Protein AF-A0A530QXJ9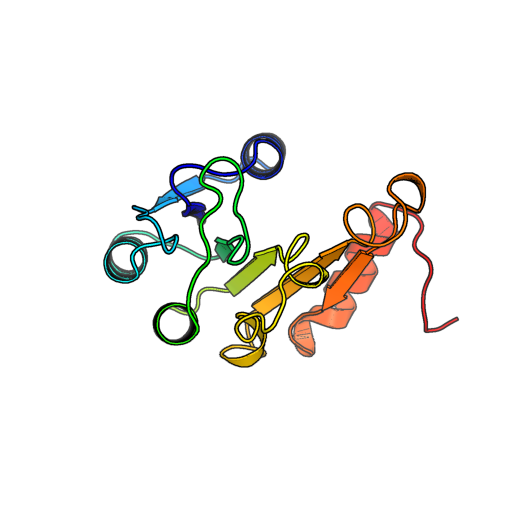-F1 (afdb_monomer_lite)

Radius of gyration: 15.23 Å; chains: 1; bounding box: 32×36×41 Å

Sequence (152 aa):
MVATEALVDTSITINASILKIRLRGLAIDQNGIIPESFEEACEHENIKVLCITPCYSAPTVSLMDEARRERIAEIARRHDVAIIEDDVFGPLIPKRPKPMWCFAPERTYYATSFTKCVMPSLRTGFLAGPIPAIPRLISRVRATGWSANIWT

pLDDT: mean 91.94, std 8.98, range [45.34, 98.75]

Structure (mmCIF, N/CA/C/O backbone):
data_AF-A0A530QXJ9-F1
#
_entry.id   AF-A0A530QXJ9-F1
#
loop_
_atom_site.group_PDB
_atom_site.id
_atom_site.type_symbol
_atom_site.label_atom_id
_atom_site.label_alt_id
_atom_site.label_comp_id
_atom_site.label_asym_id
_atom_site.label_entity_id
_atom_site.label_seq_id
_atom_site.pdbx_PDB_ins_code
_atom_site.Cartn_x
_atom_site.Cartn_y
_atom_site.Cartn_z
_atom_site.occupancy
_atom_site.B_iso_or_equiv
_atom_site.auth_seq_id
_atom_site.auth_comp_id
_atom_site.auth_asym_id
_atom_site.auth_atom_id
_atom_site.pdbx_PDB_model_num
ATOM 1 N N . MET A 1 1 ? -8.117 6.222 11.966 1.00 94.69 1 MET A N 1
ATOM 2 C CA . MET A 1 1 ? -6.644 6.254 12.111 1.00 94.69 1 MET A CA 1
ATOM 3 C C . MET A 1 1 ? -6.013 5.720 10.833 1.00 94.69 1 MET A C 1
ATOM 5 O O . MET A 1 1 ? -6.717 5.030 10.098 1.00 94.69 1 MET A O 1
ATOM 9 N N . VAL A 1 2 ? -4.753 6.054 10.545 1.00 97.69 2 VAL A N 1
ATOM 10 C CA . VAL A 1 2 ? -4.029 5.527 9.376 1.00 97.69 2 VAL A CA 1
ATOM 11 C C . VAL A 1 2 ? -2.869 4.660 9.851 1.00 97.69 2 VAL A C 1
ATOM 13 O O . VAL A 1 2 ? -2.056 5.122 10.645 1.00 97.69 2 VAL A O 1
ATOM 16 N N . ALA A 1 3 ? -2.814 3.415 9.392 1.00 97.88 3 ALA A N 1
ATOM 17 C CA . ALA A 1 3 ? -1.696 2.516 9.627 1.00 97.88 3 ALA A CA 1
ATOM 18 C C . ALA A 1 3 ? -0.636 2.681 8.529 1.00 97.88 3 ALA A C 1
ATOM 20 O O . ALA A 1 3 ? -0.972 2.941 7.373 1.00 97.88 3 ALA A O 1
ATOM 21 N N . THR A 1 4 ? 0.633 2.540 8.898 1.00 96.94 4 THR A N 1
ATOM 22 C CA . THR A 1 4 ? 1.795 2.616 8.002 1.00 96.94 4 THR A CA 1
ATOM 23 C C . THR A 1 4 ? 2.837 1.588 8.427 1.00 96.94 4 THR A C 1
ATOM 25 O O . THR A 1 4 ? 2.754 1.022 9.516 1.00 96.94 4 THR A O 1
ATOM 28 N N . GLU A 1 5 ? 3.879 1.396 7.626 1.00 95.12 5 GLU A N 1
ATOM 29 C CA . GLU A 1 5 ? 5.127 0.800 8.116 1.00 95.12 5 GLU A CA 1
ATOM 30 C C . GLU A 1 5 ? 5.666 1.597 9.324 1.00 95.12 5 GLU A C 1
ATOM 32 O O . GLU A 1 5 ? 5.489 2.818 9.396 1.00 95.12 5 GLU A O 1
ATOM 37 N N . ALA A 1 6 ? 6.315 0.928 10.286 1.00 93.25 6 ALA A N 1
ATOM 38 C CA . ALA A 1 6 ? 6.959 1.602 11.421 1.00 93.25 6 ALA A CA 1
ATOM 39 C C . ALA A 1 6 ? 8.096 2.543 10.989 1.00 93.25 6 ALA A C 1
ATOM 41 O O . ALA A 1 6 ? 8.352 3.542 11.660 1.00 93.25 6 ALA A O 1
ATOM 42 N N . LEU A 1 7 ? 8.754 2.239 9.867 1.00 90.00 7 LEU A N 1
ATOM 43 C CA . LEU A 1 7 ? 9.712 3.109 9.193 1.00 90.00 7 LEU A CA 1
ATOM 44 C C . LEU A 1 7 ? 9.138 3.457 7.820 1.00 90.00 7 LEU A C 1
ATOM 46 O O . LEU A 1 7 ? 9.052 2.588 6.959 1.00 90.00 7 LEU A O 1
ATOM 50 N N . VAL A 1 8 ? 8.728 4.711 7.639 1.00 88.25 8 VAL A N 1
ATOM 51 C CA . VAL A 1 8 ? 8.007 5.183 6.450 1.00 88.25 8 VAL A CA 1
ATOM 52 C C . VAL A 1 8 ? 8.662 6.438 5.877 1.00 88.25 8 VAL A C 1
ATOM 54 O O . VAL A 1 8 ? 9.309 7.193 6.609 1.00 88.25 8 VAL A O 1
ATOM 57 N N . ASP A 1 9 ? 8.472 6.682 4.578 1.00 85.50 9 ASP A N 1
ATOM 58 C CA . ASP A 1 9 ? 8.936 7.901 3.919 1.00 85.50 9 ASP A CA 1
ATOM 59 C C . ASP A 1 9 ? 8.428 9.168 4.627 1.00 85.50 9 ASP A C 1
ATOM 61 O O . ASP A 1 9 ? 7.265 9.284 5.033 1.00 85.50 9 ASP A O 1
ATOM 65 N N . THR A 1 10 ? 9.312 10.160 4.728 1.00 87.12 10 THR A N 1
ATOM 66 C CA . THR A 1 10 ? 9.065 11.426 5.424 1.00 87.12 10 THR A CA 1
ATOM 67 C C . THR A 1 10 ? 7.817 12.145 4.910 1.00 87.12 10 THR A C 1
ATOM 69 O O . THR A 1 10 ? 7.123 12.806 5.687 1.00 87.12 10 THR A O 1
ATOM 72 N N . SER A 1 11 ? 7.486 12.002 3.624 1.00 87.44 11 SER A N 1
ATOM 73 C CA . SER A 1 11 ? 6.312 12.638 3.024 1.00 87.44 11 SER A CA 1
ATOM 74 C C . SER A 1 11 ? 5.016 12.179 3.690 1.00 87.44 11 SER A C 1
ATOM 76 O O . SER A 1 11 ? 4.114 12.996 3.881 1.00 87.44 11 SER A O 1
ATOM 78 N N . ILE A 1 12 ? 4.911 10.907 4.090 1.00 89.75 12 ILE A N 1
ATOM 79 C CA . ILE A 1 12 ? 3.725 10.384 4.783 1.00 89.75 12 ILE A CA 1
ATOM 80 C C . ILE A 1 12 ? 3.611 11.018 6.172 1.00 89.75 12 ILE A C 1
ATOM 82 O O . ILE A 1 12 ? 2.548 11.528 6.529 1.00 89.75 12 ILE A O 1
ATOM 86 N N . THR A 1 13 ? 4.714 11.078 6.921 1.00 92.06 13 THR A N 1
ATOM 87 C CA . THR A 1 13 ? 4.753 11.679 8.263 1.00 92.06 13 THR A CA 1
ATOM 88 C C . THR A 1 13 ? 4.419 13.175 8.238 1.00 92.06 13 THR A C 1
ATOM 90 O O . THR A 1 13 ? 3.604 13.641 9.038 1.00 92.06 13 THR A O 1
ATOM 93 N N . ILE A 1 14 ? 4.985 13.932 7.289 1.00 93.75 14 ILE A N 1
ATOM 94 C CA . ILE A 1 14 ? 4.714 15.370 7.131 1.00 93.75 14 ILE A CA 1
ATOM 95 C C . ILE A 1 14 ? 3.246 15.610 6.768 1.00 93.75 14 ILE A C 1
ATOM 97 O O . ILE A 1 14 ? 2.575 16.414 7.417 1.00 93.75 14 ILE A O 1
ATOM 101 N N . ASN A 1 15 ? 2.721 14.906 5.761 1.00 92.56 15 ASN A N 1
ATOM 102 C CA . ASN A 1 15 ? 1.335 15.099 5.334 1.00 92.56 15 ASN A CA 1
ATOM 103 C C . ASN A 1 15 ? 0.339 14.696 6.424 1.00 92.56 15 ASN A C 1
ATOM 105 O O . ASN A 1 15 ? -0.655 15.392 6.627 1.00 92.56 15 ASN A O 1
ATOM 109 N N . ALA A 1 16 ? 0.611 13.623 7.171 1.00 94.00 16 ALA A N 1
ATOM 110 C CA . ALA A 1 16 ? -0.225 13.237 8.300 1.00 94.00 16 ALA A CA 1
ATOM 111 C C . ALA A 1 16 ? -0.258 14.323 9.385 1.00 94.00 16 ALA A C 1
ATOM 113 O O . ALA A 1 16 ? -1.331 14.633 9.900 1.00 94.00 16 ALA A O 1
ATOM 114 N N . SER A 1 17 ? 0.884 14.955 9.677 1.00 94.31 17 SER A N 1
ATOM 115 C CA . SER A 1 17 ? 0.960 16.085 10.609 1.00 94.31 17 SER A CA 1
ATOM 116 C C . SER A 1 17 ? 0.118 17.278 10.137 1.00 94.31 17 SER A C 1
ATOM 118 O O . SER A 1 17 ? -0.734 17.763 10.884 1.00 94.31 17 SER A O 1
ATOM 120 N N . ILE A 1 18 ? 0.272 17.690 8.871 1.00 95.06 18 ILE A N 1
ATOM 121 C CA . ILE A 1 18 ? -0.488 18.799 8.265 1.00 95.06 18 ILE A CA 1
ATOM 122 C C . ILE A 1 18 ? -1.998 18.525 8.310 1.00 95.06 18 ILE A C 1
ATOM 124 O O . ILE A 1 18 ? -2.788 19.399 8.668 1.00 95.06 18 ILE A O 1
ATOM 128 N N . LEU A 1 19 ? -2.403 17.297 7.980 1.00 93.94 19 LEU A N 1
ATOM 129 C CA . LEU A 1 19 ? -3.804 16.877 7.937 1.00 93.94 19 LEU A CA 1
ATOM 130 C C . LEU A 1 19 ? -4.371 16.497 9.314 1.00 93.94 19 LEU A C 1
ATOM 132 O O . LEU A 1 19 ? -5.542 16.129 9.403 1.00 93.94 19 LEU A O 1
ATOM 136 N N . LYS A 1 20 ? -3.567 16.582 10.385 1.00 96.00 20 LYS A N 1
ATOM 137 C CA . LYS A 1 20 ? -3.927 16.165 11.753 1.00 96.00 20 LYS A CA 1
ATOM 138 C C . LYS A 1 20 ? -4.422 14.715 11.821 1.00 96.00 20 LYS A C 1
ATOM 140 O O . LYS A 1 20 ? -5.338 14.377 12.571 1.00 96.00 20 LYS A O 1
ATOM 145 N N . ILE A 1 21 ? -3.805 13.849 11.025 1.00 96.31 21 ILE A N 1
ATOM 146 C CA . ILE A 1 21 ? -4.078 12.418 10.976 1.00 96.31 21 ILE A CA 1
ATOM 147 C C . ILE A 1 21 ? -3.145 11.706 11.953 1.00 96.31 21 ILE A C 1
ATOM 149 O O . ILE A 1 21 ? -1.925 11.831 11.881 1.00 96.31 21 ILE A O 1
ATOM 153 N N . ARG A 1 22 ? -3.723 10.903 12.850 1.00 96.19 22 ARG A N 1
ATOM 154 C CA . ARG A 1 22 ? -2.950 10.000 13.706 1.00 96.19 22 ARG A CA 1
ATOM 155 C C . ARG A 1 22 ? -2.450 8.802 12.897 1.00 96.19 22 ARG A C 1
ATOM 157 O O . ARG A 1 22 ? -3.267 8.087 12.305 1.00 96.19 22 ARG A O 1
ATOM 164 N N . LEU A 1 23 ? -1.134 8.593 12.931 1.00 96.81 23 LEU A N 1
ATOM 165 C CA . LEU A 1 23 ? -0.457 7.436 12.351 1.00 96.81 23 LEU A CA 1
ATOM 166 C C . LEU A 1 23 ? -0.279 6.312 13.376 1.00 96.81 23 LEU A C 1
ATOM 168 O O . LEU A 1 23 ? -0.046 6.573 14.560 1.00 96.81 23 LEU A O 1
ATOM 172 N N . ARG A 1 24 ? -0.350 5.071 12.895 1.00 97.50 24 ARG A N 1
ATOM 173 C CA . ARG A 1 24 ? 0.010 3.851 13.617 1.00 97.50 24 ARG A CA 1
ATOM 174 C C . ARG A 1 24 ? 1.092 3.111 12.838 1.00 97.50 24 ARG A C 1
ATOM 176 O O . ARG A 1 24 ? 0.813 2.552 11.784 1.00 97.50 24 ARG A O 1
ATOM 183 N N . GLY A 1 25 ? 2.314 3.117 13.366 1.00 97.00 25 GLY A N 1
ATOM 184 C CA . GLY A 1 25 ? 3.407 2.315 12.822 1.00 97.00 25 GLY A CA 1
ATOM 185 C C . GLY A 1 25 ? 3.207 0.836 13.148 1.00 97.00 25 GLY A C 1
ATOM 186 O O . GLY A 1 25 ? 3.051 0.486 14.319 1.00 97.00 25 GLY A O 1
ATOM 187 N N . LEU A 1 26 ? 3.201 0.003 12.113 1.00 97.94 26 LEU A N 1
ATOM 188 C CA . LEU A 1 26 ? 3.102 -1.452 12.188 1.00 97.94 26 LEU A CA 1
ATOM 189 C C . LEU A 1 26 ? 4.490 -2.084 12.166 1.00 97.94 26 LEU A C 1
ATOM 191 O O . LEU A 1 26 ? 5.401 -1.556 11.525 1.00 97.94 26 LEU A O 1
ATOM 195 N N . ALA A 1 27 ? 4.649 -3.223 12.837 1.00 97.56 27 ALA A N 1
ATOM 196 C CA . ALA A 1 27 ? 5.906 -3.955 12.811 1.00 97.56 27 ALA A CA 1
ATOM 197 C C . ALA A 1 27 ? 6.243 -4.406 11.381 1.00 97.56 27 ALA A C 1
ATOM 199 O O . ALA A 1 27 ? 5.363 -4.761 10.591 1.00 97.56 27 ALA A O 1
ATOM 200 N N . ILE A 1 28 ? 7.532 -4.376 11.058 1.00 96.50 28 ILE A N 1
ATOM 201 C CA . ILE A 1 28 ? 8.063 -4.683 9.730 1.00 96.50 28 ILE A CA 1
ATOM 202 C C . ILE A 1 28 ? 9.238 -5.654 9.841 1.00 96.50 28 ILE A C 1
ATOM 204 O O . ILE A 1 28 ? 9.954 -5.656 10.842 1.00 96.50 28 ILE A O 1
ATOM 208 N N . ASP A 1 29 ? 9.452 -6.433 8.787 1.00 94.62 29 ASP A N 1
ATOM 209 C CA . ASP A 1 29 ? 10.665 -7.213 8.546 1.00 94.62 29 ASP A CA 1
ATOM 210 C C . ASP A 1 29 ? 11.223 -6.896 7.135 1.00 94.62 29 ASP A C 1
ATOM 212 O O . ASP A 1 29 ? 10.790 -5.951 6.471 1.00 94.62 29 ASP A O 1
ATOM 216 N N . GLN A 1 30 ? 12.193 -7.677 6.655 1.00 91.38 30 GLN A N 1
ATOM 217 C CA . GLN A 1 30 ? 12.804 -7.545 5.322 1.00 91.38 30 GLN A CA 1
ATOM 218 C C . GLN A 1 30 ? 11.822 -7.614 4.132 1.00 91.38 30 GLN A C 1
ATOM 220 O O . GLN A 1 30 ? 12.151 -7.156 3.037 1.00 91.38 30 GLN A O 1
ATOM 225 N N . ASN A 1 31 ? 10.617 -8.142 4.341 1.00 93.25 31 ASN A N 1
ATOM 226 C CA . ASN A 1 31 ? 9.538 -8.238 3.359 1.00 93.25 31 ASN A CA 1
ATOM 227 C C . ASN A 1 31 ? 8.416 -7.208 3.627 1.00 93.25 31 ASN A C 1
ATOM 229 O O . ASN A 1 31 ? 7.305 -7.356 3.114 1.00 93.25 31 ASN A O 1
ATOM 233 N N . GLY A 1 32 ? 8.676 -6.177 4.439 1.00 94.62 32 GLY A N 1
ATOM 234 C CA . GLY A 1 32 ? 7.739 -5.096 4.754 1.00 94.62 32 GLY A CA 1
ATOM 235 C C . GLY A 1 32 ? 6.856 -5.411 5.963 1.00 94.62 32 GLY A C 1
ATOM 236 O O . GLY A 1 32 ? 7.280 -6.098 6.891 1.00 94.62 32 GLY A O 1
ATOM 237 N N . ILE A 1 33 ? 5.621 -4.904 5.966 1.00 97.25 33 ILE A N 1
ATOM 238 C CA . ILE A 1 33 ? 4.661 -5.067 7.075 1.00 97.25 33 ILE A CA 1
ATOM 239 C C . ILE A 1 33 ? 4.442 -6.541 7.423 1.00 97.25 33 ILE A C 1
ATOM 241 O O . ILE A 1 33 ? 4.163 -7.358 6.545 1.00 97.25 33 ILE A O 1
ATOM 245 N N . ILE A 1 34 ? 4.523 -6.856 8.715 1.00 97.94 34 ILE A N 1
ATOM 246 C CA . ILE A 1 34 ? 4.161 -8.159 9.274 1.00 97.94 34 ILE A CA 1
ATOM 247 C C . ILE A 1 34 ? 2.623 -8.231 9.338 1.00 97.94 34 ILE A C 1
ATOM 249 O O . ILE A 1 34 ? 2.024 -7.426 10.060 1.00 97.94 34 ILE A O 1
ATOM 253 N N . PRO A 1 35 ? 1.956 -9.145 8.602 1.00 98.50 35 PRO A N 1
ATOM 254 C CA . PRO A 1 35 ? 0.491 -9.213 8.548 1.00 98.50 35 PRO A CA 1
ATOM 255 C C . PRO A 1 35 ? -0.173 -9.330 9.921 1.00 98.50 35 PRO A C 1
ATOM 257 O O . PRO A 1 35 ? -1.182 -8.686 10.177 1.00 98.50 35 PRO A O 1
ATOM 260 N N . GLU A 1 36 ? 0.440 -10.080 10.828 1.00 98.62 36 GLU A N 1
ATOM 261 C CA . GLU A 1 36 ? -0.046 -10.303 12.185 1.00 98.62 36 GLU A CA 1
ATOM 262 C C . GLU A 1 36 ? -0.066 -8.989 12.991 1.00 98.62 36 GLU A C 1
ATOM 264 O O . GLU A 1 36 ? -1.022 -8.715 13.709 1.00 98.62 36 GLU A O 1
ATOM 269 N N . SER A 1 37 ? 0.926 -8.108 12.790 1.00 98.56 37 SER A N 1
ATOM 270 C CA . SER A 1 37 ? 0.932 -6.769 13.401 1.00 98.56 37 SER A CA 1
ATOM 271 C C . SER A 1 37 ? -0.169 -5.869 12.835 1.00 98.56 37 SER A C 1
ATOM 273 O O . SER A 1 37 ? -0.696 -5.020 13.556 1.00 98.56 37 SER A O 1
ATOM 275 N N . PHE A 1 38 ? -0.509 -6.028 11.553 1.00 98.69 38 PHE A N 1
ATOM 276 C CA . PHE A 1 38 ? -1.613 -5.294 10.938 1.00 98.69 38 PHE A CA 1
ATOM 277 C C . PHE A 1 38 ? -2.967 -5.763 11.479 1.00 98.69 38 PHE A C 1
ATOM 279 O O . PHE A 1 38 ? -3.787 -4.926 11.852 1.00 98.69 38 PHE A O 1
ATOM 286 N N . GLU A 1 39 ? -3.181 -7.076 11.559 1.00 98.56 39 GLU A N 1
ATOM 287 C CA . GLU A 1 39 ? -4.407 -7.669 12.101 1.00 98.56 39 GLU A CA 1
ATOM 288 C C . GLU A 1 39 ? -4.624 -7.259 13.562 1.00 98.56 39 GLU A C 1
ATOM 290 O O . GLU A 1 39 ? -5.677 -6.714 13.886 1.00 98.56 39 GLU A O 1
ATOM 295 N N . GLU A 1 40 ? -3.592 -7.365 14.406 1.00 98.56 40 GLU A N 1
ATOM 296 C CA . GLU A 1 40 ? -3.651 -6.920 15.803 1.00 98.56 40 GLU A CA 1
ATOM 297 C C . GLU A 1 40 ? -4.046 -5.436 15.913 1.00 98.56 40 GLU A C 1
ATOM 299 O O . GLU A 1 40 ? -4.925 -5.071 16.700 1.00 98.56 40 GLU A O 1
ATOM 304 N N . ALA A 1 41 ? -3.448 -4.561 15.098 1.00 98.44 41 ALA A N 1
ATOM 305 C CA . ALA A 1 41 ? -3.798 -3.142 15.091 1.00 98.44 41 ALA A CA 1
ATOM 306 C C . ALA A 1 41 ? -5.256 -2.905 14.660 1.00 98.44 41 ALA A C 1
ATOM 308 O O . ALA A 1 41 ? -5.921 -2.024 15.201 1.00 98.44 41 ALA A O 1
ATOM 309 N N . CYS A 1 42 ? -5.771 -3.682 13.707 1.00 98.31 42 CYS A N 1
ATOM 310 C CA . CYS A 1 42 ? -7.164 -3.610 13.273 1.00 98.31 42 CYS A CA 1
ATOM 311 C C . CYS A 1 42 ? -8.165 -4.115 14.323 1.00 98.31 42 CYS A C 1
ATOM 313 O O . CYS A 1 42 ? -9.301 -3.641 14.344 1.00 98.31 42 CYS A O 1
ATOM 315 N N . GLU A 1 43 ? -7.772 -5.060 15.176 1.00 98.06 43 GLU A N 1
ATOM 316 C CA . GLU A 1 43 ? -8.608 -5.574 16.268 1.00 98.06 43 GLU A CA 1
ATOM 317 C C . GLU A 1 43 ? -8.708 -4.591 17.440 1.00 98.06 43 GLU A C 1
ATOM 319 O O . GLU A 1 43 ? -9.774 -4.433 18.037 1.00 98.06 43 GLU A O 1
ATOM 324 N N . HIS A 1 44 ? -7.608 -3.907 17.760 1.00 97.62 44 HIS A N 1
ATOM 325 C CA . HIS A 1 44 ? -7.504 -3.079 18.965 1.00 97.62 44 HIS A CA 1
ATOM 326 C C . HIS A 1 44 ? -7.711 -1.584 18.697 1.00 97.62 44 HIS A C 1
ATOM 328 O O . HIS A 1 44 ? -7.994 -0.811 19.618 1.00 97.62 44 HIS A O 1
ATOM 334 N N . GLU A 1 45 ? -7.575 -1.145 17.446 1.00 96.81 45 GLU A N 1
ATOM 335 C CA . GLU A 1 45 ? -7.642 0.260 17.059 1.00 96.81 45 GLU A CA 1
ATOM 336 C C . GLU A 1 45 ? -8.574 0.473 15.860 1.00 96.81 45 GLU A C 1
ATOM 338 O O . GLU A 1 45 ? -8.753 -0.373 14.991 1.00 96.81 45 GLU A O 1
ATOM 343 N N . ASN A 1 46 ? -9.153 1.673 15.754 1.00 96.38 46 ASN A N 1
ATOM 344 C CA . ASN A 1 46 ? -10.022 2.031 14.630 1.00 96.38 46 ASN A CA 1
ATOM 345 C C . ASN A 1 46 ? -9.203 2.472 13.396 1.00 96.38 46 ASN A C 1
ATOM 347 O O . ASN A 1 46 ? -9.182 3.659 13.012 1.00 96.38 46 ASN A O 1
ATOM 351 N N . ILE A 1 47 ? -8.481 1.519 12.804 1.00 98.25 47 ILE A N 1
ATOM 352 C CA . ILE A 1 47 ? -7.741 1.696 11.551 1.00 98.25 47 ILE A CA 1
ATOM 353 C C . ILE A 1 47 ? -8.742 1.834 10.401 1.00 98.25 47 ILE A C 1
ATOM 355 O O . ILE A 1 47 ? -9.654 1.031 10.254 1.00 98.25 47 ILE A O 1
ATOM 359 N N . LYS A 1 48 ? -8.605 2.896 9.600 1.00 98.19 48 LYS A N 1
ATOM 360 C CA . LYS A 1 48 ? -9.481 3.168 8.443 1.00 98.19 48 LYS A CA 1
ATOM 361 C C . LYS A 1 48 ? -8.751 3.088 7.113 1.00 98.19 48 LYS A C 1
ATOM 363 O O . LYS A 1 48 ? -9.374 2.837 6.087 1.00 98.19 48 LYS A O 1
ATOM 368 N N . VAL A 1 49 ? -7.445 3.332 7.136 1.00 98.25 49 VAL A N 1
ATOM 369 C CA . VAL A 1 49 ? -6.593 3.307 5.952 1.00 98.25 49 VAL A CA 1
ATOM 370 C C . VAL A 1 49 ? -5.267 2.658 6.319 1.00 98.25 49 VAL A C 1
ATOM 372 O O . VAL A 1 49 ? -4.735 2.941 7.391 1.00 98.25 49 VAL A O 1
ATOM 375 N N . LEU A 1 50 ? -4.738 1.834 5.426 1.00 98.38 50 LEU A N 1
ATOM 376 C CA . LEU A 1 50 ? -3.360 1.368 5.419 1.00 98.38 50 LEU A CA 1
ATOM 377 C C . LEU A 1 50 ? -2.621 2.077 4.281 1.00 98.38 50 LEU A C 1
ATOM 379 O O . LEU A 1 50 ? -2.987 1.890 3.125 1.00 98.38 50 LEU A O 1
ATOM 383 N N . CYS A 1 51 ? -1.598 2.873 4.585 1.00 97.00 51 CYS A N 1
ATOM 384 C CA . CYS A 1 51 ? -0.668 3.380 3.575 1.00 97.00 51 CYS A CA 1
ATOM 385 C C . CYS A 1 51 ? 0.556 2.467 3.526 1.00 97.00 51 CYS A C 1
ATOM 387 O O . CYS A 1 51 ? 1.185 2.229 4.559 1.00 97.00 51 CYS A O 1
ATOM 389 N N . ILE A 1 52 ? 0.893 1.965 2.343 1.00 95.44 52 ILE A N 1
ATOM 390 C CA . ILE A 1 52 ? 1.946 0.967 2.170 1.00 95.44 52 ILE A CA 1
ATOM 391 C C . ILE A 1 52 ? 2.742 1.213 0.890 1.00 95.44 52 ILE A C 1
ATOM 393 O O . ILE A 1 52 ? 2.176 1.606 -0.130 1.00 95.44 52 ILE A O 1
ATOM 397 N N . THR A 1 53 ? 4.042 0.920 0.936 1.00 94.69 53 THR A N 1
ATOM 398 C CA . THR A 1 53 ? 4.940 0.933 -0.225 1.00 94.69 53 THR A CA 1
ATOM 399 C C . THR A 1 53 ? 5.515 -0.475 -0.434 1.00 94.69 53 THR A C 1
ATOM 401 O O . THR A 1 53 ? 6.585 -0.786 0.079 1.00 94.69 53 THR A O 1
ATOM 404 N N . PRO A 1 54 ? 4.832 -1.379 -1.165 1.00 94.00 54 PRO A N 1
ATOM 405 C CA . PRO A 1 54 ? 5.233 -2.792 -1.244 1.00 94.00 54 PRO A CA 1
ATOM 406 C C . PRO A 1 54 ? 6.561 -3.043 -1.979 1.00 94.00 54 PRO A C 1
ATOM 408 O O . PRO A 1 54 ? 7.115 -4.144 -1.913 1.00 94.00 54 PRO A O 1
ATOM 411 N N . CYS A 1 55 ? 7.030 -2.051 -2.737 1.00 93.44 55 CYS A N 1
ATOM 412 C CA . CYS A 1 55 ? 8.197 -2.116 -3.605 1.00 93.44 55 CYS A CA 1
ATOM 413 C C . CYS A 1 55 ? 9.228 -1.068 -3.164 1.00 93.44 55 CYS A C 1
ATOM 415 O O . CYS A 1 55 ? 9.064 0.114 -3.462 1.00 93.44 55 CYS A O 1
ATOM 417 N N . TYR A 1 56 ? 10.301 -1.505 -2.504 1.00 89.88 56 TYR A N 1
ATOM 418 C CA . TYR A 1 56 ? 11.416 -0.674 -2.040 1.00 89.88 56 TYR A CA 1
ATOM 419 C C . TYR A 1 56 ? 10.981 0.513 -1.167 1.00 89.88 56 TYR A C 1
ATOM 421 O O . TYR A 1 56 ? 11.310 1.664 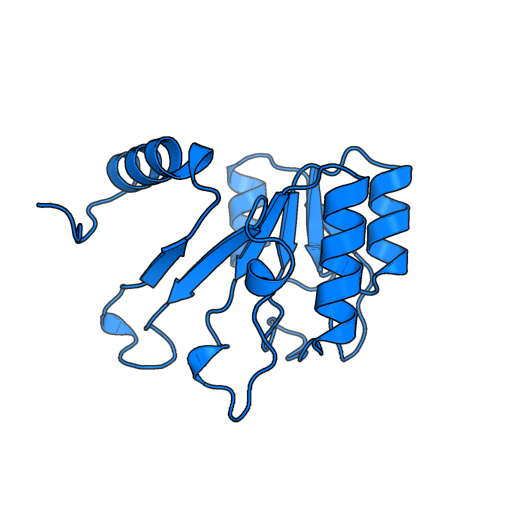-1.467 1.00 89.88 56 TYR A O 1
ATOM 429 N N . SER A 1 57 ? 10.265 0.237 -0.067 1.00 82.06 57 SER A N 1
ATOM 430 C CA . SER A 1 57 ? 9.886 1.283 0.893 1.00 82.06 57 SER A CA 1
ATOM 431 C C . SER A 1 57 ? 11.122 1.969 1.472 1.00 82.06 57 SER A C 1
ATOM 433 O O . SER A 1 57 ? 12.037 1.323 1.976 1.00 82.06 57 SER A O 1
ATOM 435 N N . ALA A 1 58 ? 11.196 3.296 1.399 1.00 79.31 58 ALA A N 1
ATOM 436 C CA . ALA A 1 58 ? 12.266 4.036 2.060 1.00 79.31 58 ALA A CA 1
ATOM 437 C C . ALA A 1 58 ? 11.953 4.139 3.567 1.00 79.31 58 ALA A C 1
ATOM 439 O O . ALA A 1 58 ? 10.824 4.488 3.908 1.00 79.31 58 ALA A O 1
ATOM 440 N N . PRO A 1 59 ? 12.906 3.874 4.485 1.00 82.88 59 PRO A N 1
ATOM 441 C CA . PRO A 1 59 ? 14.333 3.596 4.276 1.00 82.88 59 PRO A CA 1
ATOM 442 C C . PRO A 1 59 ? 14.704 2.100 4.202 1.00 82.88 59 PRO A C 1
ATOM 444 O O . PRO A 1 59 ? 15.884 1.782 4.088 1.00 82.88 59 PRO A O 1
ATOM 447 N N . THR A 1 60 ? 13.743 1.181 4.324 1.00 86.19 60 THR A N 1
ATOM 448 C CA . THR A 1 60 ? 14.030 -0.254 4.518 1.00 86.19 60 THR A CA 1
ATOM 449 C C . THR A 1 60 ? 14.453 -0.996 3.254 1.00 86.19 60 THR A C 1
ATOM 451 O O . THR A 1 60 ? 15.089 -2.042 3.339 1.00 86.19 60 THR A O 1
ATOM 454 N N . VAL A 1 61 ? 14.111 -0.456 2.083 1.00 89.44 61 VAL A N 1
ATOM 455 C CA . VAL A 1 61 ? 14.312 -1.065 0.762 1.00 89.44 61 VAL A CA 1
ATOM 456 C C . VAL A 1 61 ? 13.691 -2.471 0.688 1.00 89.44 61 VAL A C 1
ATOM 458 O O . VAL A 1 61 ? 14.158 -3.338 -0.048 1.00 89.44 61 VAL A O 1
ATOM 461 N N . SER A 1 62 ? 12.621 -2.707 1.453 1.00 91.75 62 SER A N 1
ATOM 462 C CA . SER A 1 62 ? 11.938 -4.001 1.490 1.00 91.75 62 SER A CA 1
ATOM 463 C C . SER A 1 62 ? 11.224 -4.303 0.170 1.00 91.75 62 SER A C 1
ATOM 465 O O . SER A 1 62 ? 10.757 -3.401 -0.531 1.00 91.75 62 SER A O 1
ATOM 467 N N . LEU A 1 63 ? 11.138 -5.586 -0.188 1.00 93.12 63 LEU A N 1
ATOM 468 C CA . LEU A 1 63 ? 10.348 -6.048 -1.328 1.00 93.12 63 LEU A CA 1
ATOM 469 C C . LEU A 1 63 ? 9.346 -7.091 -0.849 1.00 93.12 63 LEU A C 1
ATOM 471 O O . LEU A 1 63 ? 9.702 -8.229 -0.560 1.00 93.12 63 LEU A O 1
ATOM 475 N N . MET A 1 64 ? 8.081 -6.690 -0.778 1.00 95.50 64 MET A N 1
ATOM 476 C CA . MET A 1 64 ? 7.008 -7.556 -0.313 1.00 95.50 64 MET A CA 1
ATOM 477 C C . MET A 1 64 ? 6.617 -8.567 -1.394 1.00 95.50 64 MET A C 1
ATOM 479 O O . MET A 1 64 ? 6.279 -8.166 -2.514 1.00 95.50 64 MET A O 1
ATOM 483 N N . ASP A 1 65 ? 6.624 -9.855 -1.054 1.00 95.25 65 ASP A N 1
ATOM 484 C CA . ASP A 1 65 ? 6.193 -10.941 -1.940 1.00 95.25 65 ASP A CA 1
ATOM 485 C C . ASP A 1 65 ? 4.665 -10.974 -2.160 1.00 95.25 65 ASP A C 1
ATOM 487 O O . ASP A 1 65 ? 3.899 -10.278 -1.491 1.00 95.25 65 ASP A O 1
ATOM 491 N N . GLU A 1 66 ? 4.208 -11.759 -3.143 1.00 96.31 66 GLU A N 1
ATOM 492 C CA . GLU A 1 66 ? 2.777 -11.850 -3.474 1.00 96.31 66 GLU A CA 1
ATOM 493 C C . GLU A 1 66 ? 1.945 -12.450 -2.339 1.00 96.31 66 GLU A C 1
ATOM 495 O O . GLU A 1 66 ? 0.871 -11.933 -2.045 1.00 96.31 66 GLU A O 1
ATOM 500 N N . ALA A 1 67 ? 2.450 -13.492 -1.672 1.00 96.94 67 ALA A N 1
ATOM 501 C CA . ALA A 1 67 ? 1.723 -14.171 -0.603 1.00 96.94 67 ALA A CA 1
ATOM 502 C C . ALA A 1 67 ? 1.421 -13.213 0.557 1.00 96.94 67 ALA A C 1
ATOM 504 O O . ALA A 1 67 ? 0.316 -13.184 1.095 1.00 96.94 67 ALA A O 1
ATOM 505 N N . ARG A 1 68 ? 2.385 -12.367 0.923 1.00 97.44 68 ARG A N 1
ATOM 506 C CA . ARG A 1 68 ? 2.212 -11.355 1.959 1.00 97.44 68 ARG A CA 1
ATOM 507 C C . ARG A 1 68 ? 1.254 -10.250 1.532 1.00 97.44 68 ARG A C 1
ATOM 509 O O . ARG A 1 68 ? 0.442 -9.826 2.355 1.00 97.44 68 ARG A O 1
ATOM 516 N N . ARG A 1 69 ? 1.308 -9.814 0.267 1.00 97.94 69 ARG A N 1
ATOM 517 C CA . ARG A 1 69 ? 0.332 -8.857 -0.282 1.00 97.94 69 ARG A CA 1
ATOM 518 C C . ARG A 1 69 ? -1.085 -9.418 -0.183 1.00 97.94 69 ARG A C 1
ATOM 520 O O . ARG A 1 69 ? -1.970 -8.742 0.329 1.00 97.94 69 ARG A O 1
ATOM 527 N N . GLU A 1 70 ? -1.281 -10.672 -0.577 1.00 98.12 70 GLU A N 1
ATOM 528 C CA . GLU A 1 70 ? -2.575 -11.351 -0.494 1.00 98.12 70 GLU A CA 1
ATOM 529 C C . GLU A 1 70 ? -3.099 -11.422 0.950 1.00 98.12 70 GLU A C 1
ATOM 531 O O . GLU A 1 70 ? -4.221 -10.987 1.208 1.00 98.12 70 GLU A O 1
ATOM 536 N N . ARG A 1 71 ? -2.266 -11.824 1.923 1.00 98.44 71 ARG A N 1
ATOM 537 C CA . ARG A 1 71 ? -2.676 -11.841 3.344 1.00 98.44 71 ARG A CA 1
ATOM 538 C C . ARG A 1 71 ? -3.065 -10.459 3.871 1.00 98.44 71 ARG A C 1
ATOM 540 O O . ARG A 1 71 ? -4.061 -10.321 4.579 1.00 98.44 71 ARG A O 1
ATOM 547 N N . ILE A 1 72 ? -2.305 -9.417 3.531 1.00 98.56 72 ILE A N 1
ATOM 548 C CA . ILE A 1 72 ? -2.629 -8.039 3.936 1.00 98.56 72 ILE A CA 1
ATOM 549 C C . ILE A 1 72 ? -3.947 -7.584 3.299 1.00 98.56 72 ILE A C 1
ATOM 551 O O . ILE A 1 72 ? -4.777 -6.978 3.978 1.00 98.56 72 ILE A O 1
ATOM 555 N N . ALA A 1 73 ? -4.173 -7.902 2.023 1.00 98.56 73 ALA A N 1
ATOM 556 C CA . ALA A 1 73 ? -5.427 -7.622 1.332 1.00 98.56 73 ALA A CA 1
ATOM 557 C C . ALA A 1 73 ? -6.627 -8.324 1.997 1.00 98.56 73 ALA A C 1
ATOM 559 O O . ALA A 1 73 ? -7.684 -7.711 2.165 1.00 98.56 73 ALA A O 1
ATOM 560 N N . GLU A 1 74 ? -6.468 -9.577 2.426 1.00 98.62 74 GLU A N 1
ATOM 561 C CA . GLU A 1 74 ? -7.492 -10.323 3.165 1.00 98.62 74 GLU A CA 1
ATOM 562 C C . GLU A 1 74 ? -7.813 -9.696 4.525 1.00 98.62 74 GLU A C 1
ATOM 564 O O . GLU A 1 74 ? -8.989 -9.522 4.857 1.00 98.62 74 GLU A O 1
ATOM 569 N N . ILE A 1 75 ? -6.796 -9.310 5.304 1.00 98.75 75 ILE A N 1
ATOM 570 C CA . ILE A 1 75 ? -6.982 -8.595 6.578 1.00 98.75 75 ILE A CA 1
ATOM 571 C C . ILE A 1 75 ? -7.715 -7.274 6.326 1.00 98.75 75 ILE A C 1
ATOM 573 O O . ILE A 1 75 ? -8.742 -6.999 6.948 1.00 98.75 75 ILE A O 1
ATOM 577 N N . ALA A 1 76 ? -7.262 -6.483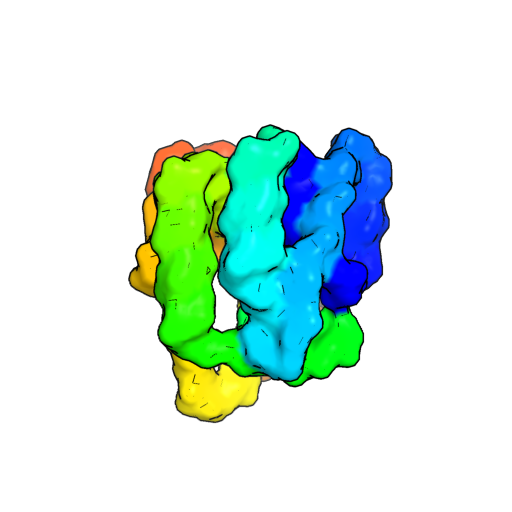 5.350 1.00 98.62 76 ALA A N 1
ATOM 578 C CA . ALA A 1 76 ? -7.901 -5.216 5.013 1.00 98.62 76 ALA A CA 1
ATOM 579 C C . ALA A 1 76 ? -9.377 -5.401 4.632 1.00 98.62 76 ALA A C 1
ATOM 581 O O . ALA A 1 76 ? -10.213 -4.569 4.980 1.00 98.62 76 ALA A O 1
ATOM 582 N N . ARG A 1 77 ? -9.717 -6.508 3.961 1.00 98.31 77 ARG A N 1
ATOM 583 C CA . ARG A 1 77 ? -11.100 -6.853 3.624 1.00 98.31 77 ARG A CA 1
ATOM 584 C C . ARG A 1 77 ? -11.932 -7.219 4.848 1.00 98.31 77 ARG A C 1
ATOM 586 O O . ARG A 1 77 ? -13.042 -6.708 4.975 1.00 98.31 77 ARG A O 1
ATOM 593 N N . ARG A 1 78 ? -11.404 -8.049 5.750 1.00 98.31 78 ARG A N 1
ATOM 594 C CA . ARG A 1 78 ? -12.098 -8.465 6.983 1.00 98.31 78 ARG A CA 1
ATOM 595 C C . ARG A 1 78 ? -12.397 -7.293 7.919 1.00 98.31 78 ARG A C 1
ATOM 597 O O . ARG A 1 78 ? -13.469 -7.260 8.513 1.00 98.31 78 ARG A O 1
ATOM 604 N N . HIS A 1 79 ? -11.492 -6.320 8.002 1.00 98.38 79 HIS A N 1
ATOM 605 C CA . HIS A 1 79 ? -11.612 -5.173 8.913 1.00 98.38 79 HIS A CA 1
ATOM 606 C C . HIS A 1 79 ? -12.125 -3.886 8.248 1.00 98.38 79 HIS A C 1
ATOM 608 O O . HIS A 1 79 ? -12.110 -2.819 8.857 1.00 98.38 79 HIS A O 1
ATOM 614 N N . ASP A 1 80 ? -12.571 -3.977 6.996 1.00 97.94 80 ASP A N 1
ATOM 615 C CA . ASP A 1 80 ? -13.017 -2.851 6.178 1.00 97.94 80 ASP A CA 1
ATOM 616 C C . ASP A 1 80 ? -12.041 -1.652 6.125 1.00 97.94 80 ASP A C 1
ATOM 618 O O . ASP A 1 80 ? -12.409 -0.481 6.247 1.00 97.94 80 ASP A O 1
ATOM 622 N N . VAL A 1 81 ? -10.758 -1.950 5.932 1.00 98.56 81 VAL A N 1
ATOM 623 C CA . VAL A 1 81 ? -9.685 -0.960 5.799 1.00 98.56 81 VAL A CA 1
ATOM 624 C C . VAL A 1 81 ? -9.455 -0.647 4.321 1.00 98.56 81 VAL A C 1
ATOM 626 O O . VAL A 1 81 ? -9.347 -1.556 3.497 1.00 98.56 81 VAL A O 1
ATOM 629 N N . ALA A 1 82 ? -9.375 0.637 3.967 1.00 98.38 82 ALA A N 1
ATOM 630 C CA . ALA A 1 82 ? -8.936 1.061 2.637 1.00 98.38 82 ALA A CA 1
ATOM 631 C C . ALA A 1 82 ? -7.407 0.976 2.522 1.00 98.38 82 ALA A C 1
ATOM 633 O O . ALA A 1 82 ? -6.700 1.230 3.493 1.00 98.38 82 ALA A O 1
ATOM 634 N N . ILE A 1 83 ? -6.879 0.676 1.340 1.00 98.50 83 ILE A N 1
ATOM 635 C CA . ILE A 1 83 ? -5.430 0.597 1.115 1.00 98.50 83 ILE A CA 1
ATOM 636 C C . ILE A 1 83 ? -5.009 1.769 0.236 1.00 98.50 83 ILE A C 1
ATOM 638 O O . ILE A 1 83 ? -5.635 2.012 -0.784 1.00 98.50 83 ILE A O 1
ATOM 642 N N . ILE A 1 84 ? -3.953 2.486 0.600 1.00 97.31 84 ILE A N 1
ATOM 643 C CA . ILE A 1 84 ? -3.231 3.399 -0.287 1.00 97.31 84 ILE A CA 1
ATOM 644 C C . ILE A 1 84 ? -1.895 2.730 -0.598 1.00 97.31 84 ILE A C 1
ATOM 646 O O . ILE A 1 84 ? -1.046 2.600 0.281 1.00 97.31 84 ILE A O 1
ATOM 650 N N . GLU A 1 85 ? -1.737 2.281 -1.836 1.00 96.38 85 GLU A N 1
ATOM 651 C CA . GLU A 1 85 ? -0.518 1.656 -2.340 1.00 96.38 85 GLU A CA 1
ATOM 652 C C . GLU A 1 85 ? 0.319 2.703 -3.079 1.00 96.38 85 GLU A C 1
ATOM 654 O O . GLU A 1 85 ? -0.113 3.231 -4.104 1.00 96.38 85 GLU A O 1
ATOM 659 N N . ASP A 1 86 ? 1.514 2.992 -2.567 1.00 94.62 86 ASP A N 1
ATOM 660 C CA . ASP A 1 86 ? 2.547 3.741 -3.283 1.00 94.62 86 ASP A CA 1
ATOM 661 C C . ASP A 1 86 ? 3.487 2.758 -3.993 1.00 94.62 86 ASP A C 1
ATOM 663 O O . ASP A 1 86 ? 4.236 2.012 -3.363 1.00 94.62 86 ASP A O 1
ATOM 667 N N . ASP A 1 87 ? 3.437 2.751 -5.322 1.00 94.06 87 ASP A N 1
ATOM 668 C CA . ASP A 1 87 ? 4.209 1.865 -6.190 1.00 94.06 87 ASP A CA 1
ATOM 669 C C . ASP A 1 87 ? 5.185 2.659 -7.076 1.00 94.06 87 ASP A C 1
ATOM 671 O O . ASP A 1 87 ? 5.379 2.352 -8.256 1.00 94.06 87 ASP A O 1
ATOM 675 N N . VAL A 1 88 ? 5.799 3.722 -6.542 1.00 92.00 88 VAL A N 1
ATOM 676 C CA . VAL A 1 88 ? 6.746 4.573 -7.291 1.00 92.00 88 VAL A CA 1
ATOM 677 C C . VAL A 1 88 ? 7.957 3.811 -7.853 1.00 92.00 88 VAL A C 1
ATOM 679 O O . VAL A 1 88 ? 8.451 4.151 -8.929 1.00 92.00 88 VAL A O 1
ATOM 682 N N . PHE A 1 89 ? 8.431 2.768 -7.163 1.00 91.25 89 PHE A N 1
ATOM 683 C CA . PHE A 1 89 ? 9.554 1.938 -7.618 1.00 91.25 89 PHE A CA 1
ATOM 684 C C . PHE A 1 89 ? 9.125 0.675 -8.363 1.00 91.25 89 PHE A C 1
ATOM 686 O O . PHE A 1 89 ? 9.955 0.066 -9.035 1.00 91.25 89 PHE A O 1
ATOM 693 N N . GLY A 1 90 ? 7.850 0.288 -8.295 1.00 91.12 90 GLY A N 1
ATOM 694 C CA . GLY A 1 90 ? 7.348 -0.927 -8.931 1.00 91.12 90 GLY A CA 1
ATOM 695 C C . GLY A 1 90 ? 7.741 -1.078 -10.400 1.00 91.12 90 GLY A C 1
ATOM 696 O O . GLY A 1 90 ? 8.229 -2.148 -10.761 1.00 91.12 90 GLY A O 1
ATOM 697 N N . PRO A 1 91 ? 7.582 -0.045 -11.252 1.00 90.19 91 PRO A N 1
ATOM 698 C CA . PRO A 1 91 ? 7.959 -0.118 -12.664 1.00 90.19 91 PRO A CA 1
ATOM 699 C C . PRO A 1 91 ? 9.441 -0.428 -12.933 1.00 90.19 91 PRO A C 1
ATOM 701 O O . PRO A 1 91 ? 9.777 -0.808 -14.050 1.00 90.19 91 PRO A O 1
ATOM 704 N N . LEU A 1 92 ? 10.327 -0.265 -11.945 1.00 90.56 92 LEU A N 1
ATOM 705 C CA . LEU A 1 92 ? 11.761 -0.537 -12.077 1.00 90.56 92 LEU A CA 1
ATOM 706 C C . LEU A 1 92 ? 12.143 -1.982 -11.742 1.00 90.56 92 LEU A C 1
ATOM 708 O O . LEU A 1 92 ? 13.278 -2.376 -11.999 1.00 90.56 92 LEU A O 1
ATOM 712 N N . ILE A 1 93 ? 11.238 -2.763 -11.149 1.00 91.25 93 ILE A N 1
ATOM 713 C CA . ILE A 1 93 ? 11.555 -4.093 -10.626 1.00 91.25 93 ILE A CA 1
ATOM 714 C C . ILE A 1 93 ? 11.388 -5.147 -11.733 1.00 91.25 93 ILE A C 1
ATOM 716 O O . ILE A 1 93 ? 10.272 -5.365 -12.222 1.00 91.25 93 ILE A O 1
ATOM 720 N N . PRO A 1 94 ? 12.460 -5.861 -12.125 1.00 89.94 94 PRO A N 1
ATOM 721 C CA . PRO A 1 94 ? 12.345 -6.988 -13.042 1.00 89.94 94 PRO A CA 1
ATOM 722 C C . PRO A 1 94 ? 11.526 -8.111 -12.403 1.00 89.94 94 PRO A C 1
ATOM 724 O O . PRO A 1 94 ? 11.757 -8.459 -11.248 1.00 89.94 94 PRO A O 1
ATOM 727 N N . LYS A 1 95 ? 10.594 -8.709 -13.159 1.00 89.06 95 LYS A N 1
ATOM 728 C CA . LYS A 1 95 ? 9.702 -9.779 -12.661 1.00 89.06 95 LYS A CA 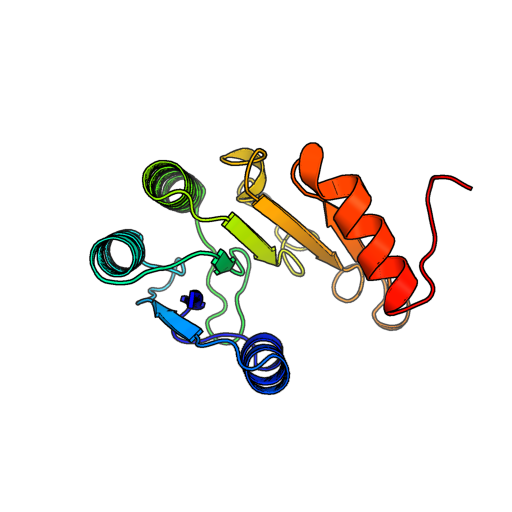1
ATOM 729 C C . LYS A 1 95 ? 9.015 -9.401 -11.337 1.00 89.06 95 LYS A C 1
ATOM 731 O O . LYS A 1 95 ? 8.933 -10.216 -10.421 1.00 89.06 95 LYS A O 1
ATOM 736 N N . ARG A 1 96 ? 8.565 -8.145 -11.231 1.00 89.69 96 ARG A N 1
ATOM 737 C CA . ARG A 1 96 ? 7.948 -7.626 -10.009 1.00 89.69 96 ARG A CA 1
ATOM 738 C C . ARG A 1 96 ? 6.740 -8.464 -9.571 1.00 89.69 96 ARG A C 1
ATOM 740 O O . ARG A 1 96 ? 5.964 -8.871 -10.441 1.00 89.69 96 ARG A O 1
ATOM 747 N N . PRO A 1 97 ? 6.535 -8.646 -8.256 1.00 93.38 97 PRO A N 1
ATOM 748 C CA . PRO A 1 97 ? 5.285 -9.178 -7.727 1.00 93.38 97 PRO A CA 1
ATOM 749 C C . PRO A 1 97 ? 4.087 -8.332 -8.177 1.00 93.38 97 PRO A C 1
ATOM 751 O O . PRO A 1 97 ? 4.207 -7.109 -8.333 1.00 93.38 97 PRO A O 1
ATOM 754 N N . LYS A 1 98 ? 2.917 -8.957 -8.344 1.00 95.44 98 LYS A N 1
ATOM 755 C CA . LYS A 1 98 ? 1.660 -8.238 -8.601 1.00 95.44 98 LYS A CA 1
ATOM 756 C C . LYS A 1 98 ? 1.424 -7.146 -7.544 1.00 95.44 98 LYS A C 1
ATOM 758 O O . LYS A 1 98 ? 1.650 -7.398 -6.357 1.00 95.44 98 LYS A O 1
ATOM 763 N N . PRO A 1 99 ? 0.983 -5.936 -7.934 1.00 94.81 99 PRO A N 1
ATOM 764 C CA . PRO A 1 99 ? 0.656 -4.878 -6.978 1.00 94.81 99 PRO A CA 1
ATOM 765 C C . PRO A 1 99 ? -0.487 -5.305 -6.050 1.00 94.81 99 PRO A C 1
ATOM 767 O O . PRO A 1 99 ? -1.302 -6.157 -6.412 1.00 94.81 99 PRO A O 1
ATOM 770 N N . MET A 1 100 ? -0.565 -4.695 -4.868 1.00 94.44 100 MET A N 1
ATOM 771 C CA . MET A 1 100 ? -1.631 -4.925 -3.885 1.00 94.44 100 MET A CA 1
ATOM 772 C C . MET A 1 100 ? -3.020 -4.725 -4.503 1.00 94.44 100 MET A C 1
ATOM 774 O O . MET A 1 100 ? -3.948 -5.490 -4.235 1.00 94.44 100 MET A O 1
ATOM 778 N N . TRP A 1 101 ? -3.138 -3.753 -5.411 1.00 95.56 101 TRP A N 1
ATOM 779 C CA . TRP A 1 101 ? -4.334 -3.510 -6.213 1.00 95.56 101 TRP A CA 1
ATOM 780 C C . TRP A 1 101 ? -4.899 -4.772 -6.884 1.00 95.56 101 TRP A C 1
ATOM 782 O O . TRP A 1 101 ? -6.115 -4.906 -6.986 1.00 95.56 101 TRP A O 1
ATOM 792 N N . CYS A 1 102 ? -4.061 -5.718 -7.322 1.00 96.50 102 CYS A N 1
ATOM 793 C CA . CYS A 1 102 ? -4.53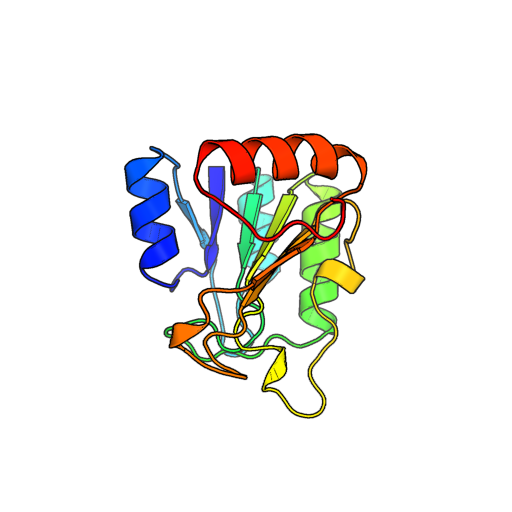5 -6.956 -7.948 1.00 96.50 102 CYS A CA 1
ATOM 794 C C . CYS A 1 102 ? -5.286 -7.884 -6.980 1.00 96.50 102 CYS A C 1
ATOM 796 O O . CYS A 1 102 ? -6.092 -8.690 -7.437 1.00 96.50 102 CYS A O 1
ATOM 798 N N . PHE A 1 103 ? -5.035 -7.776 -5.674 1.00 97.81 103 PHE A N 1
ATOM 799 C CA . PHE A 1 103 ? -5.625 -8.635 -4.641 1.00 97.81 103 PHE A CA 1
ATOM 800 C C . PHE A 1 103 ? -6.836 -7.986 -3.948 1.00 97.81 103 PHE A C 1
ATOM 802 O O . PHE A 1 103 ? -7.706 -8.688 -3.424 1.00 97.81 103 PHE A O 1
ATOM 809 N N . ALA A 1 104 ? -6.923 -6.650 -3.955 1.00 97.44 104 ALA A N 1
ATOM 810 C CA . ALA A 1 104 ? -8.031 -5.895 -3.360 1.00 97.44 104 ALA A CA 1
ATOM 811 C C . ALA A 1 104 ? -8.414 -4.623 -4.152 1.00 97.44 104 ALA A C 1
ATOM 813 O O . ALA A 1 104 ? -8.368 -3.512 -3.602 1.00 97.44 104 ALA A O 1
ATOM 814 N N . PRO A 1 105 ? -8.805 -4.738 -5.436 1.00 96.75 105 PRO A N 1
ATOM 815 C CA . PRO A 1 105 ? -9.112 -3.582 -6.289 1.00 96.75 105 PRO A CA 1
ATOM 816 C C . PRO A 1 105 ? -10.333 -2.779 -5.811 1.00 96.75 105 PRO A C 1
ATOM 818 O O . PRO A 1 105 ? -10.478 -1.599 -6.121 1.00 96.75 105 PRO A O 1
ATOM 821 N N . GLU A 1 106 ? -11.221 -3.389 -5.028 1.00 97.00 106 GLU A N 1
ATOM 822 C CA . GLU A 1 106 ? -12.431 -2.754 -4.505 1.00 97.00 106 GLU A CA 1
ATOM 823 C C . GLU A 1 106 ? -12.165 -1.748 -3.373 1.00 97.00 106 GLU A C 1
ATOM 825 O O . GLU A 1 106 ? -13.048 -0.962 -3.031 1.00 97.00 106 GLU A O 1
ATOM 830 N N . ARG A 1 107 ? -10.959 -1.768 -2.790 1.00 97.19 107 ARG A N 1
ATOM 831 C CA . ARG A 1 107 ? -10.578 -0.938 -1.630 1.00 97.19 107 ARG A CA 1
ATOM 832 C C . ARG A 1 107 ? -9.177 -0.334 -1.709 1.00 97.19 107 ARG A C 1
ATOM 834 O O . ARG A 1 107 ? -8.806 0.432 -0.821 1.00 97.19 107 ARG A O 1
ATOM 841 N N . THR A 1 108 ? -8.405 -0.670 -2.740 1.00 98.06 108 THR A N 1
ATOM 842 C CA . THR A 1 108 ? -7.053 -0.138 -2.940 1.00 98.06 108 THR A CA 1
ATOM 843 C C . THR A 1 108 ? -7.097 1.145 -3.754 1.00 98.06 108 THR A C 1
ATOM 845 O O . THR A 1 108 ? -7.827 1.239 -4.723 1.00 98.06 108 THR A O 1
ATOM 848 N N . TYR A 1 109 ? -6.303 2.134 -3.378 1.00 97.50 109 TYR A N 1
ATOM 849 C CA . TYR A 1 109 ? -5.990 3.336 -4.132 1.00 97.50 109 TYR A CA 1
ATOM 850 C C . TYR A 1 109 ? -4.529 3.203 -4.543 1.00 97.50 109 TYR A C 1
ATOM 852 O O . TYR A 1 109 ? -3.642 3.267 -3.696 1.00 97.50 109 TYR A O 1
ATOM 860 N N . TYR A 1 110 ? -4.287 2.956 -5.823 1.00 96.62 110 TYR A N 1
ATOM 861 C CA . TYR A 1 110 ? -2.960 2.693 -6.367 1.00 96.62 110 TYR A CA 1
ATOM 862 C C . TYR A 1 110 ? -2.365 3.976 -6.938 1.00 96.62 110 TYR A C 1
ATOM 864 O O . TYR A 1 110 ? -2.946 4.568 -7.850 1.00 96.62 110 TYR A O 1
ATOM 872 N N . ALA A 1 111 ? -1.208 4.389 -6.435 1.00 94.44 111 ALA A N 1
ATOM 873 C CA . ALA A 1 111 ? -0.473 5.555 -6.899 1.00 94.44 111 ALA A CA 1
ATOM 874 C C . ALA A 1 111 ? 0.917 5.154 -7.404 1.00 94.44 111 ALA A C 1
ATOM 876 O O . ALA A 1 111 ? 1.628 4.381 -6.773 1.00 94.44 111 ALA A O 1
ATOM 877 N N . THR A 1 112 ? 1.341 5.722 -8.531 1.00 93.44 112 THR A N 1
ATOM 878 C CA . THR A 1 112 ? 2.732 5.618 -8.999 1.00 93.44 112 THR A CA 1
ATOM 879 C C . THR A 1 112 ? 3.154 6.888 -9.740 1.00 93.44 112 THR A C 1
ATOM 881 O O . THR A 1 112 ? 2.328 7.748 -10.064 1.00 93.44 112 THR A O 1
ATOM 884 N N . SER A 1 113 ? 4.454 7.034 -10.010 1.00 90.88 113 SER A N 1
ATOM 885 C CA . SER A 1 113 ? 5.027 8.207 -10.672 1.00 90.88 113 SER A CA 1
ATOM 886 C C . SER A 1 113 ? 6.123 7.839 -11.666 1.00 90.88 113 SER A C 1
ATOM 888 O O . SER A 1 113 ? 6.925 6.938 -11.446 1.00 90.88 113 SER A O 1
ATOM 890 N N . PHE A 1 114 ? 6.230 8.642 -12.724 1.00 89.81 114 PHE A N 1
ATOM 891 C CA . PHE A 1 114 ? 7.297 8.556 -13.719 1.00 89.81 114 PHE A CA 1
ATOM 892 C C . PHE A 1 114 ? 8.626 9.176 -13.259 1.00 89.81 114 PHE A C 1
ATOM 894 O O . PHE A 1 114 ? 9.628 9.107 -13.973 1.00 89.81 114 PHE A O 1
ATOM 901 N N . THR A 1 115 ? 8.653 9.770 -12.060 1.00 87.06 115 THR A N 1
ATOM 902 C CA . THR A 1 115 ? 9.818 10.483 -11.512 1.00 87.06 115 THR A CA 1
ATOM 903 C C . THR A 1 115 ? 11.059 9.591 -11.413 1.00 87.06 115 THR A C 1
ATOM 905 O O . THR A 1 115 ? 12.173 10.082 -11.576 1.00 87.06 115 THR A O 1
ATOM 908 N N . LYS A 1 116 ? 10.884 8.294 -11.126 1.00 86.12 116 LYS A N 1
ATOM 909 C CA . LYS A 1 116 ? 11.994 7.352 -10.896 1.00 86.12 116 LYS A CA 1
ATOM 910 C C . LYS A 1 116 ? 12.327 6.476 -12.104 1.00 86.12 116 LYS A C 1
ATOM 912 O O . LYS A 1 116 ? 13.408 5.905 -12.129 1.00 86.12 116 LYS A O 1
ATOM 917 N N . CYS A 1 117 ? 11.433 6.379 -13.088 1.00 86.69 117 CYS A N 1
ATOM 918 C CA . CYS A 1 117 ? 11.570 5.434 -14.200 1.00 86.69 117 CYS A CA 1
ATOM 919 C C . CYS A 1 117 ? 11.656 6.062 -15.593 1.00 86.69 117 CYS A C 1
ATOM 921 O O . CYS A 1 117 ? 12.131 5.394 -16.504 1.00 86.69 117 CYS A O 1
ATOM 923 N N . VAL A 1 118 ? 11.236 7.319 -15.775 1.00 88.62 118 VAL A N 1
ATOM 924 C CA . VAL A 1 118 ? 11.267 7.982 -17.091 1.00 88.62 118 VAL A CA 1
ATOM 925 C C . VAL A 1 118 ? 12.068 9.273 -17.030 1.00 88.62 118 VAL A C 1
ATOM 927 O O . VAL A 1 118 ? 13.128 9.375 -17.637 1.00 88.62 118 VAL A O 1
ATOM 930 N N . MET A 1 119 ? 11.569 10.273 -16.301 1.00 89.31 119 MET A N 1
ATOM 931 C CA . MET A 1 119 ? 12.204 11.586 -16.230 1.00 89.31 119 MET A CA 1
ATOM 932 C C . MET A 1 119 ? 11.775 12.312 -14.945 1.00 89.31 119 MET A C 1
ATOM 934 O O . MET A 1 119 ? 10.592 12.632 -14.796 1.00 89.31 119 MET A O 1
ATOM 938 N N . PRO A 1 120 ? 12.706 12.633 -14.025 1.00 85.81 120 PRO A N 1
ATOM 939 C CA . PRO A 1 120 ? 12.376 13.266 -12.744 1.00 85.81 120 PRO A CA 1
ATOM 940 C C . PRO A 1 120 ? 11.600 14.586 -12.864 1.00 85.81 120 PRO A C 1
ATOM 942 O O . PRO A 1 120 ? 10.735 14.890 -12.038 1.00 85.81 120 PRO A O 1
ATOM 945 N N . SER A 1 121 ? 11.884 15.363 -13.911 1.00 88.25 121 SER A N 1
ATOM 946 C CA . SER A 1 121 ? 11.261 16.661 -14.180 1.00 88.25 121 SER A CA 1
ATOM 947 C C . SER A 1 121 ? 9.876 16.572 -14.826 1.00 88.25 121 SER A C 1
ATOM 949 O O . SER A 1 121 ? 9.213 17.597 -14.932 1.00 88.25 121 SER A O 1
ATOM 951 N N . LEU A 1 122 ? 9.396 15.384 -15.218 1.00 87.19 122 LEU A N 1
ATOM 952 C CA . LEU A 1 122 ? 8.088 15.240 -15.870 1.00 87.19 122 LEU A CA 1
ATOM 953 C C . LEU A 1 122 ? 6.915 15.543 -14.923 1.00 87.19 122 LEU A C 1
ATOM 955 O O . LEU A 1 122 ? 5.817 15.846 -15.380 1.00 87.19 122 LEU A O 1
ATOM 959 N N . ARG A 1 123 ? 7.131 15.419 -13.604 1.00 83.81 123 ARG A N 1
ATOM 960 C CA . ARG A 1 123 ? 6.133 15.681 -12.541 1.00 83.81 123 ARG A CA 1
ATOM 961 C C . ARG A 1 123 ? 4.771 15.012 -12.782 1.00 83.81 123 ARG A C 1
ATOM 963 O O . ARG A 1 123 ? 3.744 15.515 -12.346 1.00 83.81 123 ARG A O 1
ATOM 970 N N . THR A 1 124 ? 4.776 13.864 -13.456 1.00 86.81 124 THR A N 1
ATOM 971 C CA . THR A 1 124 ? 3.569 13.122 -13.826 1.00 86.81 124 THR A CA 1
ATOM 972 C C . THR A 1 124 ? 3.523 11.788 -13.083 1.00 86.81 124 THR A C 1
ATOM 974 O O . THR A 1 124 ? 4.549 11.157 -12.799 1.00 86.81 124 THR A O 1
ATOM 977 N N . GLY A 1 125 ? 2.312 11.361 -12.761 1.00 89.50 125 GLY A N 1
ATOM 978 C CA . GLY A 1 125 ? 1.977 10.067 -12.185 1.00 89.50 125 GLY A CA 1
ATOM 979 C C . GLY A 1 125 ? 0.508 9.774 -12.450 1.00 89.50 125 GLY A C 1
ATOM 980 O O . GLY A 1 125 ? -0.171 10.562 -13.112 1.00 89.50 125 GLY A O 1
ATOM 981 N N . PHE A 1 126 ? 0.009 8.658 -11.940 1.00 89.00 126 PHE A N 1
ATOM 982 C CA . PHE A 1 126 ? -1.414 8.353 -12.017 1.00 89.00 126 PHE A CA 1
ATOM 983 C C . PHE A 1 126 ? -1.907 7.721 -10.723 1.00 89.00 126 PHE A C 1
ATOM 985 O O . PHE A 1 126 ? -1.135 7.148 -9.953 1.00 89.00 126 PHE A O 1
ATOM 992 N N . LEU A 1 127 ? -3.211 7.865 -10.507 1.00 92.00 127 LEU A N 1
ATOM 993 C CA . LEU A 1 127 ? -3.936 7.358 -9.357 1.00 92.00 127 LEU A CA 1
ATOM 994 C C . LEU A 1 127 ? -5.106 6.522 -9.872 1.00 92.00 127 LEU A C 1
ATOM 996 O O . LEU A 1 127 ? -6.002 7.051 -10.531 1.00 92.00 127 LEU A O 1
ATOM 1000 N N . ALA A 1 128 ? -5.087 5.230 -9.579 1.00 92.94 128 ALA A N 1
ATOM 1001 C CA . ALA A 1 128 ? -6.235 4.350 -9.733 1.00 92.94 128 ALA A CA 1
ATOM 1002 C C . ALA A 1 128 ? -6.911 4.161 -8.370 1.00 92.94 128 ALA A C 1
ATOM 1004 O O . ALA A 1 128 ? -6.290 4.305 -7.318 1.00 92.94 128 ALA A O 1
ATOM 1005 N N . GLY A 1 129 ? -8.206 3.877 -8.375 1.00 94.81 129 GLY A N 1
ATOM 1006 C CA . GLY A 1 129 ? -8.990 3.749 -7.154 1.00 94.81 129 GLY A CA 1
ATOM 1007 C C . GLY A 1 129 ? -10.275 2.974 -7.405 1.00 94.81 129 GLY A C 1
ATOM 1008 O O . GLY A 1 129 ? -10.635 2.756 -8.568 1.00 94.81 129 GLY A O 1
ATOM 1009 N N . PRO A 1 130 ? -11.000 2.592 -6.343 1.00 95.69 130 PRO A N 1
ATOM 1010 C CA . PRO A 1 130 ? -12.265 1.890 -6.487 1.00 95.69 130 PRO A CA 1
ATOM 1011 C C . PRO A 1 130 ? -13.230 2.711 -7.346 1.00 95.69 130 PRO A C 1
ATOM 1013 O O . PRO A 1 130 ? -13.317 3.929 -7.177 1.00 95.69 130 PRO A O 1
ATOM 1016 N N . ILE A 1 131 ? -13.985 2.060 -8.239 1.00 93.25 131 ILE A N 1
ATOM 1017 C CA . ILE A 1 131 ? -14.901 2.733 -9.184 1.00 93.25 131 ILE A CA 1
ATOM 1018 C C . ILE A 1 131 ? -15.790 3.792 -8.496 1.00 93.25 131 ILE A C 1
ATOM 1020 O O . ILE A 1 131 ? -15.847 4.921 -8.991 1.00 93.25 131 ILE A O 1
ATOM 1024 N N . PRO A 1 132 ? -16.417 3.519 -7.330 1.00 94.38 132 PRO A N 1
ATOM 1025 C CA . PRO A 1 132 ? -17.255 4.512 -6.650 1.00 94.38 132 PRO A CA 1
ATOM 1026 C C . PRO A 1 132 ? -16.492 5.751 -6.152 1.00 94.38 132 PRO A C 1
ATOM 1028 O O . PRO A 1 132 ? -17.090 6.803 -5.924 1.00 94.38 132 PRO A O 1
ATOM 1031 N N . ALA A 1 133 ? -15.174 5.646 -5.965 1.00 93.31 133 ALA A N 1
ATOM 1032 C CA . ALA A 1 133 ? -14.329 6.732 -5.485 1.00 93.31 133 ALA A CA 1
ATOM 1033 C C . ALA A 1 133 ? -13.829 7.649 -6.613 1.00 93.31 133 ALA A C 1
ATOM 1035 O O . ALA A 1 133 ? -13.469 8.793 -6.334 1.00 93.31 133 ALA A O 1
ATOM 1036 N N . ILE A 1 134 ? -13.847 7.201 -7.875 1.00 92.25 134 ILE A N 1
ATOM 1037 C CA . 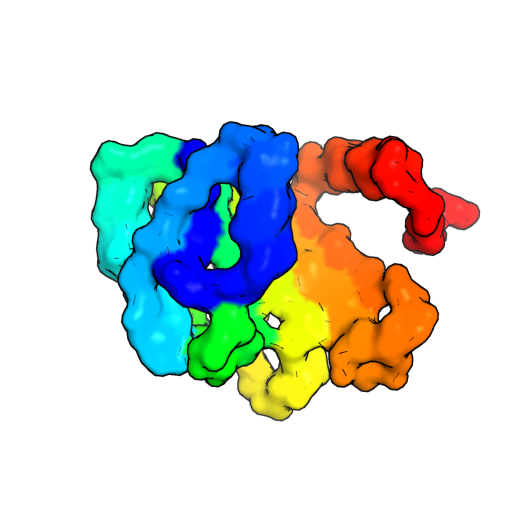ILE A 1 134 ? -13.285 7.937 -9.022 1.00 92.25 134 ILE A CA 1
ATOM 1038 C C . ILE A 1 134 ? -13.796 9.388 -9.127 1.00 92.25 134 ILE A C 1
ATOM 1040 O O . ILE A 1 134 ? -12.958 10.289 -9.220 1.00 92.25 134 ILE A O 1
ATOM 1044 N N . PRO A 1 135 ? -15.110 9.691 -9.026 1.00 92.12 135 PRO A N 1
ATOM 1045 C CA . PRO A 1 135 ? -15.579 11.078 -9.102 1.00 92.12 135 PRO A CA 1
ATOM 1046 C C . PRO A 1 135 ? -15.009 11.969 -7.988 1.00 92.12 135 PRO A C 1
ATOM 1048 O O . PRO A 1 135 ? -14.700 13.140 -8.214 1.00 92.12 135 PRO A O 1
ATOM 1051 N N . ARG A 1 136 ? -14.833 11.409 -6.782 1.00 91.69 136 ARG A N 1
ATOM 1052 C CA . ARG A 1 136 ? -14.240 12.116 -5.637 1.00 91.69 136 ARG A CA 1
ATOM 1053 C C . ARG A 1 136 ? -12.736 12.311 -5.816 1.00 91.69 136 ARG A C 1
ATOM 1055 O O . ARG A 1 136 ? -12.216 13.344 -5.418 1.00 91.69 136 ARG A O 1
ATOM 1062 N N . LEU A 1 137 ? -12.040 11.352 -6.420 1.00 90.25 137 LEU A N 1
ATOM 1063 C CA . LEU A 1 137 ? -10.613 11.480 -6.717 1.00 90.25 137 LEU A CA 1
ATOM 1064 C C . LEU A 1 137 ? -10.364 12.588 -7.745 1.00 90.25 137 LEU A C 1
ATOM 1066 O O . LEU A 1 137 ? -9.553 13.477 -7.498 1.00 90.25 137 LEU A O 1
ATOM 1070 N N . ILE A 1 138 ? -11.125 12.599 -8.844 1.00 89.81 138 ILE A N 1
ATOM 1071 C CA . ILE A 1 138 ? -11.020 13.632 -9.886 1.00 89.81 138 ILE A CA 1
ATOM 1072 C C . ILE A 1 138 ? -11.284 15.025 -9.303 1.00 89.81 138 ILE A C 1
ATOM 1074 O O . ILE A 1 138 ? -10.535 15.962 -9.585 1.00 89.81 138 ILE A O 1
ATOM 1078 N N . SER A 1 139 ? -12.326 15.178 -8.477 1.00 89.81 139 SER A N 1
ATOM 1079 C CA . SER A 1 139 ? -12.643 16.479 -7.881 1.00 89.81 139 SER A CA 1
ATOM 1080 C C . SER A 1 139 ? -11.544 16.972 -6.937 1.00 89.81 139 SER A C 1
ATOM 1082 O O . SER A 1 139 ? -11.225 18.159 -6.948 1.00 89.81 139 SER A O 1
ATOM 1084 N N . ARG A 1 140 ? -10.915 16.072 -6.169 1.00 88.88 140 ARG A N 1
ATOM 1085 C CA . ARG A 1 140 ? -9.793 16.416 -5.285 1.00 88.88 140 ARG A CA 1
ATOM 1086 C C . ARG A 1 140 ? -8.551 16.828 -6.062 1.00 88.88 140 ARG A C 1
ATOM 1088 O O . ARG A 1 140 ? -7.998 17.873 -5.743 1.00 88.88 140 ARG A O 1
ATOM 1095 N N . VAL A 1 141 ? -8.171 16.080 -7.100 1.00 86.38 141 VAL A N 1
ATOM 1096 C CA . VAL A 1 141 ? -7.020 16.427 -7.951 1.00 86.38 141 VAL A CA 1
ATOM 1097 C C . VAL A 1 141 ? -7.198 17.821 -8.555 1.00 86.38 141 VAL A C 1
ATOM 1099 O O . VAL A 1 141 ? -6.305 18.654 -8.419 1.00 86.38 141 VAL A O 1
ATOM 1102 N N . ARG A 1 142 ? -8.380 18.111 -9.120 1.00 85.44 142 ARG A N 1
ATOM 1103 C CA . ARG A 1 142 ? -8.708 19.428 -9.697 1.00 85.44 142 ARG A CA 1
ATOM 1104 C C . ARG A 1 142 ? -8.689 20.567 -8.677 1.00 85.44 142 ARG A C 1
ATOM 1106 O O . ARG A 1 142 ? -8.389 21.698 -9.039 1.00 85.44 142 ARG A O 1
ATOM 1113 N N . ALA A 1 143 ? -9.037 20.291 -7.422 1.00 87.62 143 ALA A N 1
ATOM 1114 C CA . ALA A 1 143 ? -9.044 21.305 -6.371 1.00 87.62 143 ALA A CA 1
ATOM 1115 C C . ALA A 1 143 ? -7.632 21.655 -5.873 1.00 87.62 143 ALA A C 1
ATOM 1117 O O . ALA A 1 143 ? -7.420 22.756 -5.373 1.00 87.62 143 ALA A O 1
ATOM 1118 N N . THR A 1 144 ? -6.679 20.725 -5.978 1.00 83.88 144 THR A N 1
ATOM 1119 C CA . THR A 1 144 ? -5.318 20.889 -5.438 1.00 83.88 144 THR A CA 1
ATOM 1120 C C . THR A 1 144 ? -4.265 21.210 -6.492 1.00 83.88 144 THR A C 1
ATOM 1122 O O . THR A 1 144 ? -3.152 21.590 -6.138 1.00 83.88 144 THR A O 1
ATOM 1125 N N . GLY A 1 145 ? -4.577 21.061 -7.779 1.00 77.31 145 GLY A N 1
ATOM 1126 C CA . GLY A 1 145 ? -3.639 21.362 -8.852 1.00 77.31 145 GLY A CA 1
ATOM 1127 C C . GLY A 1 145 ? -4.251 21.249 -10.242 1.00 77.31 145 GLY A C 1
ATOM 1128 O O . GLY A 1 145 ? -5.400 20.850 -10.420 1.00 77.31 145 GLY A O 1
ATOM 1129 N N . TRP A 1 146 ? -3.447 21.601 -11.241 1.00 67.25 146 TRP A N 1
ATOM 1130 C CA . TRP A 1 146 ? -3.767 21.379 -12.647 1.00 67.25 146 TRP A CA 1
ATOM 1131 C C . TRP A 1 146 ? -3.159 20.047 -13.089 1.00 67.25 146 TRP A C 1
ATOM 1133 O O . TRP A 1 146 ? -1.952 19.848 -12.975 1.00 67.25 146 TRP A O 1
ATOM 1143 N N . SER A 1 147 ? -3.993 19.127 -13.572 1.00 69.12 147 SER A N 1
ATOM 1144 C CA . SER A 1 147 ? -3.579 17.813 -14.076 1.00 69.12 147 SER A CA 1
ATOM 1145 C C . SER A 1 147 ? -3.842 17.685 -15.573 1.00 69.12 147 SER A C 1
ATOM 1147 O O . SER A 1 147 ? -4.819 18.231 -16.083 1.00 69.12 147 SER A O 1
ATOM 1149 N N . ALA A 1 148 ? -3.008 16.910 -16.268 1.00 64.00 148 ALA A N 1
ATOM 1150 C CA . ALA A 1 148 ? -3.364 16.395 -17.583 1.00 64.00 148 ALA A CA 1
ATOM 1151 C C . ALA A 1 148 ? -4.493 15.365 -17.408 1.00 64.00 148 ALA A C 1
ATOM 1153 O O . ALA A 1 148 ? -4.354 14.399 -16.657 1.00 64.00 148 ALA A O 1
ATOM 1154 N N . ASN A 1 149 ? -5.628 15.595 -18.062 1.00 58.25 149 ASN A N 1
ATOM 1155 C CA . ASN A 1 149 ? -6.799 14.728 -17.986 1.00 58.25 149 ASN A CA 1
ATOM 1156 C C . ASN A 1 149 ? -6.833 13.870 -19.253 1.00 58.25 149 ASN A C 1
ATOM 1158 O O . ASN A 1 149 ? -6.690 14.415 -20.339 1.00 58.25 149 ASN A O 1
ATOM 1162 N N . ILE A 1 150 ? -7.099 12.567 -19.148 1.00 52.62 150 ILE A N 1
ATOM 1163 C CA . ILE A 1 150 ? -7.287 11.709 -20.337 1.00 52.62 150 ILE A CA 1
ATOM 1164 C C . ILE A 1 150 ? -8.712 11.818 -20.934 1.00 52.62 150 ILE A C 1
ATOM 1166 O O . ILE A 1 150 ? -9.046 11.117 -21.880 1.00 52.62 150 ILE A O 1
ATOM 1170 N N . TRP A 1 151 ? -9.552 12.704 -20.379 1.00 45.34 151 TRP A N 1
ATOM 1171 C CA . TRP A 1 151 ? -10.982 12.852 -20.700 1.00 45.34 151 TRP A CA 1
ATOM 1172 C C . TRP A 1 151 ? -11.399 14.304 -21.010 1.00 45.34 151 TRP A C 1
ATOM 1174 O O . TRP A 1 151 ? -12.494 14.729 -20.640 1.00 45.34 151 TRP A O 1
ATOM 1184 N N . THR A 1 152 ? -10.517 15.082 -21.634 1.00 46.53 152 THR A N 1
ATOM 1185 C CA . THR A 1 152 ? -10.884 16.300 -22.385 1.00 46.53 152 THR A CA 1
ATOM 1186 C C . THR A 1 152 ? -10.507 16.082 -23.830 1.00 46.53 152 THR A C 1
ATOM 1188 O O . THR A 1 152 ? -11.365 16.333 -24.697 1.00 46.53 152 THR A O 1
#

Secondary structure (DSSP, 8-state):
-EEEESS--HHHHHHHHHTTPPEEEEPEETTEE-HHHHHHHHHHS---EEEE-TEEETTTTEE--HHHHHHHHHHHHHTT-EEEEE-SSGGGSTTPPPPGGGT-TTTEEEEEETTTTT-GGG--EEEE--GGGHHHHHHHHHHH-----TT-

Foldseek 3Di:
DEEEALAADVVVVVVCVVVVHDYDHAYADLQGHDLVSVLVCLVPHVHAEYEYEQALGPPSGHHHAQVRLLSNLVSCVVSVHAYEYEDQCVVVDVVHHDGSCVNHVQRYWYKYDCCPPPNVPPPDIDIRHHPVCVVVVVVVDVVPDDDDDPPD